Protein AF-A0A6G6X0L8-F1 (afdb_monomer_lite)

Structure (mmCIF, N/CA/C/O backbone):
data_AF-A0A6G6X0L8-F1
#
_entry.id   AF-A0A6G6X0L8-F1
#
loop_
_atom_site.group_PDB
_atom_site.id
_atom_site.type_symbol
_atom_site.label_atom_id
_atom_site.label_alt_id
_atom_site.label_comp_id
_atom_site.label_asym_id
_atom_site.label_entity_id
_atom_site.label_seq_id
_atom_site.pdbx_PDB_ins_code
_atom_site.Cartn_x
_atom_site.Cartn_y
_atom_site.Cartn_z
_atom_site.occupancy
_atom_site.B_iso_or_equiv
_atom_site.auth_seq_id
_atom_site.auth_comp_id
_atom_site.auth_asym_id
_atom_site.auth_atom_id
_atom_site.pdbx_PDB_model_num
ATOM 1 N N . MET A 1 1 ? -42.359 -36.420 24.481 1.00 45.78 1 MET A N 1
ATOM 2 C CA . MET A 1 1 ? -41.297 -35.420 24.721 1.00 45.78 1 MET A CA 1
ATOM 3 C C . MET A 1 1 ? -40.271 -35.505 23.603 1.00 45.78 1 MET A C 1
ATOM 5 O O . MET A 1 1 ? -39.701 -36.578 23.442 1.00 45.78 1 MET A O 1
ATOM 9 N N . PRO A 1 2 ? -40.019 -34.426 22.850 1.00 38.50 2 PRO A N 1
ATOM 10 C CA . PRO A 1 2 ? -38.818 -34.324 22.031 1.00 38.50 2 PRO A CA 1
ATOM 11 C C . PRO A 1 2 ? -37.888 -33.215 22.549 1.00 38.50 2 PRO A C 1
ATOM 13 O O . PRO A 1 2 ? -38.182 -32.031 22.451 1.00 38.50 2 PRO A O 1
ATOM 16 N N . ARG A 1 3 ? -36.787 -33.679 23.149 1.00 43.44 3 ARG A N 1
ATOM 17 C CA . ARG A 1 3 ? -35.392 -33.212 23.051 1.00 43.44 3 ARG A CA 1
ATOM 18 C C . ARG A 1 3 ? -35.161 -31.724 22.720 1.00 43.44 3 ARG A C 1
ATOM 20 O O . ARG A 1 3 ? -35.222 -31.322 21.564 1.00 43.44 3 ARG A O 1
ATOM 27 N N . PHE A 1 4 ? -34.769 -30.964 23.745 1.00 50.47 4 PHE A N 1
ATOM 28 C CA . PHE A 1 4 ? -34.083 -29.677 23.608 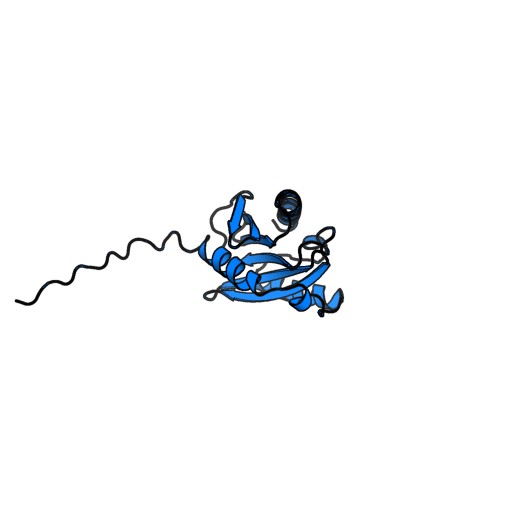1.00 50.47 4 PHE A CA 1
ATOM 29 C C . PHE A 1 4 ? -32.802 -29.852 22.774 1.00 50.47 4 PHE A C 1
ATOM 31 O O . PHE A 1 4 ? -31.975 -30.718 23.071 1.00 50.47 4 PHE A O 1
ATOM 38 N N . LEU A 1 5 ? -32.654 -29.045 21.723 1.00 48.16 5 LEU A N 1
ATOM 39 C CA . LEU A 1 5 ? -31.382 -28.823 21.036 1.00 48.16 5 LEU A CA 1
ATOM 40 C C . LEU A 1 5 ? -30.562 -27.829 21.877 1.00 48.16 5 LEU A C 1
ATOM 42 O O . LEU A 1 5 ? -31.156 -26.884 22.398 1.00 48.16 5 LEU A O 1
ATOM 46 N N . PRO A 1 6 ? -29.241 -28.011 22.045 1.00 43.69 6 PRO A N 1
ATOM 47 C CA . PRO A 1 6 ? -28.442 -27.044 22.779 1.00 43.69 6 PRO A CA 1
ATOM 48 C C . PRO A 1 6 ? -28.317 -25.758 21.958 1.00 43.69 6 PRO A C 1
ATOM 50 O O . PRO A 1 6 ? -28.000 -25.800 20.768 1.00 43.69 6 PRO A O 1
ATOM 53 N N . GLU A 1 7 ? -28.584 -24.623 22.605 1.00 44.50 7 GLU A N 1
ATOM 54 C CA . GLU A 1 7 ? -28.296 -23.294 22.077 1.00 44.50 7 GLU A CA 1
ATOM 55 C C . GLU A 1 7 ? -26.812 -23.237 21.710 1.00 44.50 7 GLU A C 1
ATOM 57 O O . GLU A 1 7 ? -25.928 -23.317 22.564 1.00 44.50 7 GLU A O 1
ATOM 62 N N . MET A 1 8 ? -26.536 -23.154 20.412 1.00 41.72 8 MET A N 1
ATOM 63 C CA . MET A 1 8 ? -25.201 -22.887 19.911 1.00 41.72 8 MET A CA 1
ATOM 64 C C . MET A 1 8 ? -24.844 -21.475 20.377 1.00 41.72 8 MET A C 1
ATOM 66 O O . MET A 1 8 ? -25.351 -20.496 19.831 1.00 41.72 8 MET A O 1
ATOM 70 N N . GLN A 1 9 ? -24.042 -21.385 21.440 1.00 44.34 9 GLN A N 1
ATOM 71 C CA . GLN A 1 9 ? -23.503 -20.139 21.972 1.00 44.34 9 GLN A CA 1
ATOM 72 C C . GLN A 1 9 ? -22.889 -19.330 20.827 1.00 44.34 9 GLN A C 1
ATOM 74 O O . GLN A 1 9 ? -21.794 -19.624 20.348 1.00 44.34 9 GLN A O 1
ATOM 79 N N . ILE A 1 10 ? -23.601 -18.290 20.390 1.00 50.09 10 ILE A N 1
ATOM 80 C CA . ILE A 1 10 ? -23.050 -17.226 19.556 1.00 50.09 10 ILE A CA 1
ATOM 81 C C . ILE A 1 10 ? -22.181 -16.391 20.489 1.00 50.09 10 ILE A C 1
ATOM 83 O O . ILE A 1 10 ? -22.587 -15.356 21.009 1.00 50.09 10 ILE A O 1
ATOM 87 N N . GLN A 1 11 ? -20.989 -16.895 20.773 1.00 48.00 11 GL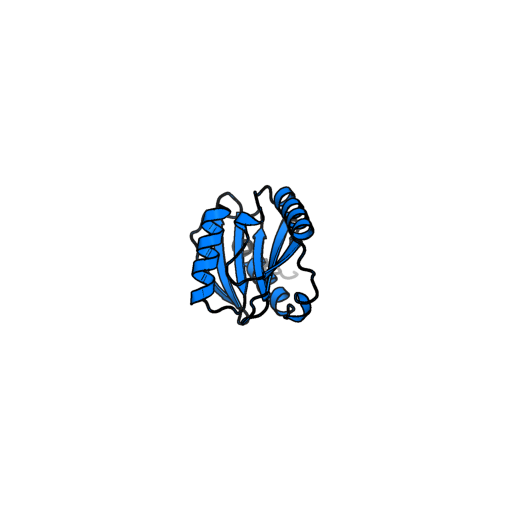N A N 1
ATOM 88 C CA . GLN A 1 11 ? -20.020 -16.200 21.596 1.00 48.00 11 GLN A CA 1
ATOM 89 C C . GLN A 1 11 ? -18.639 -16.398 20.989 1.00 48.00 11 GLN A C 1
ATOM 91 O O . GLN A 1 11 ? -17.869 -17.238 21.429 1.00 48.00 11 GLN A O 1
ATOM 96 N N . ALA A 1 12 ? -18.386 -15.645 19.915 1.00 42.06 12 ALA A N 1
ATOM 97 C CA . ALA A 1 12 ? -17.091 -15.057 19.564 1.00 42.06 12 ALA A CA 1
ATOM 98 C C . ALA A 1 12 ? -17.159 -14.537 18.125 1.00 42.06 12 ALA A C 1
ATOM 100 O O . ALA A 1 12 ? -16.908 -15.267 17.171 1.00 42.06 12 ALA A O 1
ATOM 101 N N . ASN A 1 13 ? -17.491 -13.263 17.934 1.00 43.12 13 ASN A N 1
ATOM 102 C CA . ASN A 1 13 ? -17.185 -12.627 16.649 1.00 43.12 13 ASN A CA 1
ATOM 103 C C . ASN A 1 13 ? -16.762 -11.159 16.783 1.00 43.12 13 ASN A C 1
ATOM 105 O O . ASN A 1 13 ? -16.613 -10.465 15.783 1.00 43.12 13 ASN A O 1
ATOM 109 N N . THR A 1 14 ? -16.521 -10.694 18.010 1.00 37.88 14 THR A N 1
ATOM 110 C CA . THR A 1 14 ? -16.087 -9.323 18.306 1.00 37.88 14 THR A CA 1
ATOM 111 C C . THR A 1 14 ? -14.573 -9.117 18.163 1.00 37.88 14 THR A C 1
ATOM 113 O O . THR A 1 14 ? -14.114 -7.991 18.287 1.00 37.88 14 THR A O 1
ATOM 116 N N . GLU A 1 15 ? -13.801 -10.161 17.835 1.00 35.78 15 GLU A N 1
ATOM 117 C CA . GLU A 1 15 ? -12.372 -10.070 17.463 1.00 35.78 15 GLU A CA 1
ATOM 118 C C . GLU A 1 15 ? -12.143 -10.131 15.937 1.00 35.78 15 GLU A C 1
ATOM 120 O O . GLU A 1 15 ? -11.017 -10.067 15.451 1.00 35.78 15 GLU A O 1
ATOM 125 N N . LYS A 1 16 ? -13.221 -10.236 15.150 1.00 44.47 16 LYS A N 1
ATOM 126 C CA . LYS A 1 16 ? -13.188 -10.619 13.731 1.00 44.47 16 LYS A CA 1
ATOM 127 C C . LYS A 1 16 ? -13.276 -9.443 12.755 1.00 44.47 16 LYS A C 1
ATOM 129 O O . LYS A 1 16 ? -13.787 -9.606 11.652 1.00 44.47 16 LYS A O 1
ATOM 134 N N . THR A 1 17 ? -12.815 -8.259 13.147 1.00 51.28 17 THR A N 1
ATOM 135 C CA . THR A 1 17 ? -12.905 -7.057 12.296 1.00 51.28 17 THR A CA 1
ATOM 136 C C . THR A 1 17 ? -11.553 -6.456 11.941 1.00 51.28 17 THR A C 1
ATOM 138 O O . THR A 1 17 ? -11.358 -6.109 10.781 1.00 51.28 17 THR A O 1
ATOM 141 N N . SER A 1 18 ? -10.577 -6.402 12.854 1.00 53.06 18 SER A N 1
ATOM 142 C CA . SER A 1 18 ? -9.258 -5.846 12.514 1.00 53.06 18 SER A CA 1
ATOM 143 C C . SER A 1 18 ? -8.297 -6.881 11.928 1.00 53.06 18 SER A C 1
ATOM 145 O O . SER A 1 18 ? -7.485 -6.511 11.090 1.00 53.06 18 SER A O 1
ATOM 147 N N . ASP A 1 19 ? -8.381 -8.156 12.322 1.00 66.38 19 ASP A N 1
ATOM 148 C CA . ASP A 1 19 ? -7.495 -9.215 11.809 1.00 66.38 19 ASP A CA 1
ATOM 149 C C . ASP A 1 19 ? -7.988 -9.860 10.510 1.00 66.38 19 ASP A C 1
ATOM 151 O O . ASP A 1 19 ? -7.195 -10.219 9.640 1.00 66.38 19 ASP A O 1
ATOM 155 N N . GLY A 1 20 ? -9.311 -9.957 10.351 1.00 86.94 20 GLY A N 1
ATOM 156 C CA . GLY A 1 20 ? -9.931 -10.682 9.241 1.00 86.94 20 GLY A CA 1
ATOM 157 C C . GLY A 1 20 ? -9.552 -10.123 7.870 1.00 86.94 20 GLY A C 1
ATOM 158 O O . GLY A 1 20 ? -9.193 -10.881 6.973 1.00 86.94 20 GLY A O 1
ATOM 159 N N . TRP A 1 21 ? -9.552 -8.798 7.710 1.00 92.69 21 TRP A N 1
ATOM 160 C CA . TRP A 1 21 ? -9.221 -8.191 6.421 1.00 92.69 21 TRP A CA 1
ATOM 161 C C . TRP A 1 21 ? -7.743 -8.353 6.051 1.00 92.69 21 TRP A C 1
ATOM 163 O O . TRP A 1 21 ? -7.438 -8.582 4.882 1.00 92.69 21 TRP A O 1
ATOM 173 N N . ARG A 1 22 ? -6.826 -8.294 7.032 1.00 94.31 22 ARG A N 1
ATOM 174 C CA . ARG A 1 22 ? -5.397 -8.544 6.791 1.00 94.31 22 ARG A CA 1
ATOM 175 C C . ARG A 1 22 ? -5.161 -9.976 6.331 1.00 94.31 22 ARG A C 1
ATOM 177 O O . ARG A 1 22 ? -4.341 -10.191 5.445 1.00 94.31 22 ARG A O 1
ATOM 184 N N . ALA A 1 23 ? -5.898 -10.941 6.888 1.00 93.50 23 ALA A N 1
ATOM 185 C CA . ALA A 1 23 ? -5.843 -12.330 6.440 1.00 93.50 23 ALA A CA 1
ATOM 186 C C . ALA A 1 23 ? -6.292 -12.474 4.976 1.00 93.50 23 ALA A C 1
ATOM 188 O O . ALA A 1 23 ? -5.572 -13.082 4.190 1.00 93.50 23 ALA A O 1
ATOM 189 N N . VAL A 1 24 ? -7.412 -11.847 4.591 1.00 94.44 24 VAL A N 1
ATOM 190 C CA . VAL A 1 24 ? -7.893 -11.839 3.195 1.00 94.44 24 VAL A CA 1
ATOM 191 C C . VAL A 1 24 ? -6.873 -11.192 2.257 1.00 94.44 24 VAL A C 1
ATOM 193 O O . VAL A 1 24 ? -6.609 -11.717 1.177 1.00 94.44 24 VAL A O 1
ATOM 196 N N . VAL A 1 25 ? -6.268 -10.072 2.674 1.00 95.62 25 VAL A N 1
ATOM 197 C CA . VAL A 1 25 ? -5.202 -9.411 1.910 1.00 95.62 25 VAL A CA 1
ATOM 198 C C . VAL A 1 25 ? -4.002 -10.321 1.718 1.00 95.62 25 VAL A C 1
ATOM 200 O O . VAL A 1 25 ? -3.550 -10.495 0.590 1.00 95.62 25 VAL A O 1
ATOM 203 N N . ALA A 1 26 ? -3.507 -10.918 2.801 1.00 95.81 26 ALA A N 1
ATOM 204 C CA . ALA A 1 26 ? -2.372 -11.826 2.745 1.00 95.81 26 ALA A CA 1
ATOM 205 C C . ALA A 1 26 ? -2.651 -13.028 1.839 1.00 95.81 26 ALA A C 1
ATOM 207 O O . ALA A 1 26 ? -1.773 -13.430 1.085 1.00 95.81 26 ALA A O 1
ATOM 208 N N . GLU A 1 27 ? -3.869 -13.569 1.870 1.00 93.88 27 GLU A N 1
ATOM 209 C CA . GLU A 1 27 ? -4.263 -14.697 1.032 1.00 93.88 27 GLU A CA 1
ATOM 210 C C . GLU A 1 27 ? -4.288 -14.333 -0.456 1.00 93.88 27 GLU A C 1
ATOM 212 O O . GLU A 1 27 ? -3.618 -14.999 -1.246 1.00 93.88 27 GLU A O 1
ATOM 217 N N . TYR A 1 28 ? -4.983 -13.263 -0.864 1.00 93.69 28 TYR A N 1
ATOM 218 C CA . TYR A 1 28 ? -5.042 -12.936 -2.293 1.00 93.69 28 TYR A CA 1
ATOM 219 C C . TYR A 1 28 ? -3.684 -12.468 -2.829 1.00 93.69 28 TYR A C 1
ATOM 221 O O . TYR A 1 28 ? -3.403 -12.661 -4.012 1.00 93.69 28 TYR A O 1
ATOM 229 N N . LEU A 1 29 ? -2.837 -11.842 -2.000 1.00 94.75 29 LEU A N 1
ATOM 230 C CA . LEU A 1 29 ? -1.542 -11.340 -2.461 1.00 94.75 29 LEU A CA 1
ATOM 231 C C . LEU A 1 29 ? -0.599 -12.486 -2.847 1.00 94.75 29 LEU A C 1
ATOM 233 O O . LEU A 1 29 ? 0.257 -12.291 -3.703 1.00 94.75 29 LEU A O 1
ATOM 237 N N . THR A 1 30 ? -0.816 -13.702 -2.327 1.00 92.50 30 THR A N 1
ATOM 238 C CA . THR A 1 30 ? -0.084 -14.901 -2.778 1.00 92.50 30 THR A CA 1
ATOM 239 C C . THR A 1 30 ? -0.298 -15.230 -4.259 1.00 92.50 30 THR A C 1
ATOM 241 O O . THR A 1 30 ? 0.518 -15.935 -4.852 1.00 92.50 30 THR A O 1
ATOM 244 N N . LEU A 1 31 ? -1.371 -14.714 -4.871 1.00 94.62 31 LEU A N 1
ATOM 245 C CA . LEU A 1 31 ? -1.647 -14.863 -6.300 1.00 94.62 31 LEU A CA 1
ATOM 246 C C . LEU A 1 31 ? -0.827 -13.889 -7.155 1.00 94.62 31 LEU A C 1
ATOM 248 O O . LEU A 1 31 ? -0.753 -14.064 -8.370 1.00 94.62 31 LEU A O 1
ATOM 252 N N . TYR A 1 32 ? -0.255 -12.845 -6.550 1.00 96.12 32 TYR A N 1
ATOM 253 C CA . TYR A 1 32 ? 0.525 -11.857 -7.276 1.00 96.12 32 TYR A CA 1
ATOM 254 C C . TYR A 1 32 ? 1.923 -12.404 -7.546 1.00 96.12 32 TYR A C 1
ATOM 256 O O . TYR A 1 32 ? 2.603 -12.956 -6.683 1.00 96.12 32 TYR A O 1
ATOM 264 N N . THR A 1 33 ? 2.365 -12.179 -8.771 1.00 96.44 33 THR A N 1
ATOM 265 C CA . THR A 1 33 ? 3.714 -12.468 -9.251 1.00 96.44 33 THR A CA 1
ATOM 266 C C . THR A 1 33 ? 4.323 -11.206 -9.840 1.00 96.44 33 THR A C 1
ATOM 268 O O . THR A 1 33 ? 3.621 -10.220 -10.084 1.00 96.44 33 THR A O 1
ATOM 271 N N . ASP A 1 34 ? 5.612 -11.251 -10.149 1.00 97.38 34 ASP A N 1
ATOM 272 C CA . ASP A 1 34 ? 6.281 -10.195 -10.906 1.00 97.38 34 ASP A CA 1
ATOM 273 C C . ASP A 1 34 ? 5.526 -9.912 -12.214 1.00 97.38 34 ASP A C 1
ATOM 275 O O . ASP A 1 34 ? 5.196 -8.762 -12.492 1.00 97.38 34 ASP A O 1
ATOM 279 N N . ASP A 1 35 ? 5.115 -10.955 -12.945 1.00 97.19 35 ASP A N 1
ATOM 280 C CA . ASP A 1 35 ? 4.349 -10.843 -14.197 1.00 97.19 35 ASP A CA 1
ATOM 281 C C . ASP A 1 35 ? 2.986 -10.156 -14.027 1.00 97.19 35 ASP A C 1
ATOM 283 O O . ASP A 1 35 ? 2.506 -9.478 -14.941 1.00 97.19 35 ASP A O 1
ATOM 287 N N . THR A 1 36 ? 2.371 -10.285 -12.845 1.00 96.44 36 THR A N 1
ATOM 288 C CA . THR A 1 36 ? 1.096 -9.622 -12.516 1.00 96.44 36 THR A CA 1
ATOM 289 C C . THR A 1 36 ? 1.234 -8.097 -12.555 1.00 96.44 36 THR A C 1
ATOM 291 O O . THR A 1 36 ? 0.262 -7.391 -12.833 1.00 96.44 36 THR A O 1
ATOM 294 N N . LEU A 1 37 ? 2.434 -7.578 -12.273 1.00 97.38 37 LEU A N 1
ATOM 295 C CA . LEU A 1 37 ? 2.710 -6.145 -12.162 1.00 97.38 37 LEU A CA 1
ATOM 296 C C . LEU A 1 37 ? 3.661 -5.613 -13.247 1.00 97.38 37 LEU A C 1
ATOM 298 O O . LEU A 1 37 ? 3.622 -4.419 -13.551 1.00 97.38 37 LEU A O 1
ATOM 302 N N . ALA A 1 38 ? 4.499 -6.464 -13.842 1.00 95.31 38 ALA A N 1
ATOM 303 C CA . ALA A 1 38 ? 5.542 -6.080 -14.793 1.00 95.31 38 ALA A CA 1
ATOM 304 C C . ALA A 1 38 ? 4.975 -5.447 -16.069 1.00 95.31 38 ALA A C 1
ATOM 306 O O . ALA A 1 38 ? 5.538 -4.481 -16.580 1.00 95.31 38 ALA A O 1
ATOM 307 N N . ASN A 1 39 ? 3.825 -5.941 -16.535 1.00 93.69 39 ASN A N 1
ATOM 308 C CA . ASN A 1 39 ? 3.176 -5.464 -17.758 1.00 93.69 39 ASN A CA 1
ATOM 309 C C . ASN A 1 39 ? 2.365 -4.175 -17.567 1.00 93.69 39 ASN A C 1
ATOM 311 O O . ASN A 1 39 ? 1.780 -3.676 -18.528 1.00 93.69 39 ASN A O 1
ATOM 315 N N . ILE A 1 40 ? 2.304 -3.629 -16.348 1.00 96.31 40 ILE A N 1
ATOM 316 C CA . ILE A 1 40 ? 1.623 -2.360 -16.105 1.00 96.31 40 ILE A CA 1
ATOM 317 C C . ILE A 1 40 ? 2.563 -1.211 -16.509 1.00 96.31 40 ILE A C 1
ATOM 319 O O . ILE A 1 40 ? 3.658 -1.106 -15.938 1.00 96.31 40 ILE A O 1
ATOM 323 N N . PRO A 1 41 ? 2.158 -0.341 -17.459 1.00 93.69 41 PRO A N 1
ATOM 324 C CA . PRO A 1 41 ? 2.980 0.778 -17.901 1.00 93.69 41 PRO A CA 1
ATOM 325 C C . PRO A 1 41 ? 3.324 1.730 -16.758 1.00 93.69 41 PRO A C 1
ATOM 327 O O . PRO A 1 41 ? 2.506 1.975 -15.862 1.00 93.69 41 PRO A O 1
ATOM 330 N N . ASP A 1 42 ? 4.529 2.289 -16.823 1.00 92.69 42 ASP A N 1
ATOM 331 C CA . ASP A 1 42 ? 4.949 3.377 -15.948 1.00 92.69 42 ASP A CA 1
ATOM 332 C C . ASP A 1 42 ? 4.402 4.705 -16.493 1.00 92.69 42 ASP A C 1
ATOM 334 O O . ASP A 1 42 ? 4.956 5.301 -17.415 1.00 92.69 42 ASP A O 1
ATOM 338 N N . ASP A 1 43 ? 3.243 5.111 -15.975 1.00 96.00 43 ASP A N 1
ATOM 339 C CA . ASP A 1 43 ? 2.535 6.328 -16.367 1.00 96.00 43 ASP A CA 1
ATOM 340 C C . ASP A 1 43 ? 2.110 7.095 -15.111 1.00 96.00 43 ASP A C 1
ATOM 342 O O . ASP A 1 43 ? 1.150 6.738 -14.421 1.00 96.00 43 ASP A O 1
ATOM 346 N N . ALA A 1 44 ? 2.825 8.181 -14.820 1.00 94.12 44 ALA A N 1
ATOM 347 C CA . ALA A 1 44 ? 2.577 9.009 -13.647 1.00 94.12 44 ALA A CA 1
ATOM 348 C C . ALA A 1 44 ? 1.182 9.661 -13.652 1.00 94.12 44 ALA A C 1
ATOM 350 O O . ALA A 1 44 ? 0.568 9.793 -12.592 1.00 94.12 44 ALA A O 1
ATOM 351 N N . ALA A 1 45 ? 0.653 10.042 -14.821 1.00 96.31 45 ALA A N 1
ATOM 352 C CA . ALA A 1 45 ? -0.679 10.633 -14.921 1.00 96.31 45 ALA A CA 1
ATOM 353 C C . ALA A 1 45 ? -1.761 9.586 -14.627 1.00 96.31 45 ALA A C 1
ATOM 355 O O . ALA A 1 45 ? -2.752 9.884 -13.957 1.00 96.31 45 ALA A O 1
ATOM 356 N N . MET A 1 46 ? -1.551 8.345 -15.073 1.00 97.31 46 MET A N 1
ATOM 357 C CA . MET A 1 46 ? -2.412 7.219 -14.720 1.00 97.31 46 MET A CA 1
ATOM 358 C C . MET A 1 46 ? -2.353 6.916 -13.218 1.00 97.31 46 MET A C 1
ATOM 360 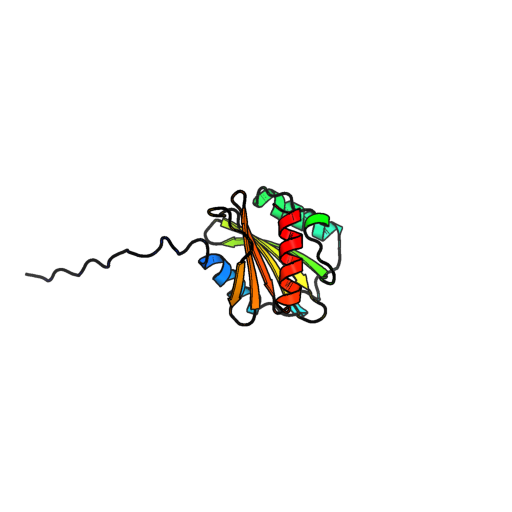O O . MET A 1 46 ? -3.404 6.837 -12.584 1.00 97.31 46 MET A O 1
ATOM 364 N N . ARG A 1 47 ? -1.154 6.839 -12.621 1.00 97.94 47 ARG A N 1
ATOM 365 C CA . ARG A 1 47 ? -0.990 6.621 -11.171 1.00 97.94 47 ARG A CA 1
ATOM 366 C C . ARG A 1 47 ? -1.653 7.721 -10.339 1.00 97.94 47 ARG A C 1
ATOM 368 O O . ARG A 1 47 ? -2.292 7.418 -9.336 1.00 97.94 47 ARG A O 1
ATOM 375 N N . ALA A 1 48 ? -1.546 8.983 -10.759 1.00 97.75 48 ALA A N 1
ATOM 376 C CA . ALA A 1 48 ? -2.198 10.100 -10.081 1.00 97.75 48 ALA A CA 1
ATOM 377 C C . ALA A 1 48 ? -3.732 9.975 -10.103 1.00 97.75 48 ALA A C 1
ATOM 379 O O . ALA A 1 48 ? -4.369 10.142 -9.066 1.00 97.75 48 ALA A O 1
ATOM 380 N N . ARG A 1 49 ? -4.325 9.613 -11.250 1.00 98.06 49 ARG A N 1
ATOM 381 C CA . ARG A 1 49 ? -5.780 9.397 -11.379 1.00 98.06 49 ARG A CA 1
ATOM 382 C C . ARG A 1 49 ? -6.275 8.214 -10.548 1.00 98.06 49 ARG A C 1
ATOM 384 O O . ARG A 1 49 ? -7.329 8.287 -9.924 1.00 98.06 49 ARG A O 1
ATOM 391 N N . GLU A 1 50 ? -5.521 7.119 -10.536 1.00 98.44 50 GLU A N 1
ATOM 392 C CA . GLU A 1 50 ? -5.822 5.954 -9.701 1.00 98.44 50 GLU A CA 1
ATOM 393 C C . GLU A 1 50 ? -5.769 6.304 -8.206 1.00 98.44 50 GLU A C 1
ATOM 395 O O . GLU A 1 50 ? -6.651 5.898 -7.447 1.00 98.44 50 GLU A O 1
ATOM 400 N N . LEU A 1 51 ? -4.763 7.086 -7.789 1.00 98.50 51 LEU A N 1
ATOM 401 C CA . LEU A 1 51 ? -4.639 7.592 -6.421 1.00 98.50 51 LEU A CA 1
ATOM 402 C C . LEU A 1 51 ? -5.793 8.520 -6.044 1.00 98.50 51 LEU A C 1
ATOM 404 O O . LEU A 1 51 ? -6.367 8.361 -4.975 1.00 98.50 51 LEU A O 1
ATOM 408 N N . GLU A 1 52 ? -6.192 9.434 -6.925 1.00 98.25 52 GLU A N 1
ATOM 409 C CA . GLU A 1 52 ? -7.350 10.303 -6.699 1.00 98.25 52 GLU A CA 1
ATOM 410 C C . GLU A 1 52 ? -8.629 9.482 -6.458 1.00 98.25 52 GLU A C 1
ATOM 412 O O . GLU A 1 52 ? -9.367 9.735 -5.502 1.00 98.25 52 GLU A O 1
ATOM 417 N N . ALA A 1 53 ? -8.857 8.439 -7.261 1.00 97.75 53 ALA A N 1
ATOM 418 C CA . ALA A 1 53 ? -10.023 7.573 -7.116 1.00 97.75 53 ALA A CA 1
ATOM 419 C C . ALA A 1 53 ? -10.060 6.837 -5.761 1.00 97.75 53 ALA A C 1
ATOM 421 O O . ALA A 1 53 ? -11.119 6.782 -5.125 1.00 97.75 53 ALA A O 1
ATOM 422 N N . VAL A 1 54 ? -8.926 6.292 -5.293 1.00 97.94 54 VAL A N 1
ATOM 423 C CA . VAL A 1 54 ? -8.854 5.649 -3.964 1.00 97.94 54 VAL A CA 1
ATOM 424 C C . VAL A 1 54 ? -8.962 6.676 -2.832 1.00 97.94 54 VAL A C 1
ATOM 426 O O . VAL A 1 54 ? -9.689 6.425 -1.871 1.00 97.94 54 VAL A O 1
ATOM 429 N N . SER A 1 55 ? -8.324 7.845 -2.964 1.00 97.62 55 SER A N 1
ATOM 430 C CA . SER A 1 55 ? -8.350 8.936 -1.979 1.00 97.62 55 SER A CA 1
ATOM 431 C C . SER A 1 55 ? -9.770 9.404 -1.694 1.00 97.62 55 SER A C 1
ATOM 433 O O . SER A 1 55 ? -10.195 9.463 -0.539 1.00 97.62 55 SER A O 1
ATOM 435 N N . VAL A 1 56 ? -10.547 9.662 -2.752 1.00 96.94 56 VAL A N 1
ATOM 436 C CA . VAL A 1 56 ? -11.945 10.097 -2.639 1.00 96.94 56 VAL A CA 1
ATOM 437 C C . VAL A 1 56 ? -12.797 9.048 -1.927 1.00 96.94 56 VAL A C 1
ATOM 439 O O . VAL A 1 56 ? -13.636 9.399 -1.099 1.00 96.94 56 VAL A O 1
ATOM 442 N N . LYS A 1 57 ? -12.598 7.755 -2.213 1.00 96.50 57 LYS A N 1
ATOM 443 C CA . LYS A 1 57 ? -13.389 6.687 -1.580 1.00 96.50 57 LYS A CA 1
ATOM 444 C C . LYS A 1 57 ? -13.005 6.393 -0.140 1.00 96.50 57 LYS A C 1
ATOM 446 O O . LYS A 1 57 ? -13.876 5.975 0.617 1.00 96.50 57 LYS A O 1
ATOM 451 N N . LEU A 1 58 ? -11.751 6.618 0.233 1.00 95.50 58 LEU A N 1
ATOM 452 C CA . LEU A 1 58 ? -11.288 6.467 1.609 1.00 95.50 58 LEU A CA 1
ATOM 453 C C . LEU A 1 58 ? -11.452 7.731 2.456 1.00 95.50 58 LEU A C 1
ATOM 455 O O . LEU A 1 58 ? -11.255 7.653 3.666 1.00 95.50 58 LEU A O 1
ATOM 459 N N . ALA A 1 59 ? -11.786 8.872 1.842 1.00 95.50 59 ALA A N 1
ATOM 460 C CA . ALA A 1 59 ? -11.708 10.189 2.476 1.00 95.50 59 ALA A CA 1
ATOM 461 C C . ALA A 1 59 ? -10.329 10.429 3.126 1.00 95.50 59 ALA A C 1
ATOM 463 O O . ALA A 1 59 ? -10.227 10.909 4.253 1.00 95.50 59 ALA A O 1
ATOM 464 N N . LEU A 1 60 ? -9.268 10.055 2.404 1.00 96.00 60 LEU A N 1
ATOM 465 C CA . LEU A 1 60 ? -7.878 10.127 2.848 1.00 96.00 60 LEU A CA 1
ATOM 466 C C . LEU A 1 60 ? -7.026 10.766 1.751 1.00 96.00 60 LEU A C 1
ATOM 468 O O . LEU A 1 60 ? -7.143 10.395 0.587 1.00 96.00 60 LEU A O 1
ATOM 472 N N . ASP A 1 61 ? -6.160 11.711 2.111 1.00 95.50 61 ASP A N 1
ATOM 473 C CA . ASP A 1 61 ? -5.274 12.372 1.151 1.00 95.50 61 ASP A CA 1
ATOM 474 C C . ASP A 1 61 ? -4.081 11.475 0.787 1.00 95.50 61 ASP A C 1
ATOM 476 O O . ASP A 1 61 ? -3.082 11.425 1.517 1.00 95.50 61 ASP A O 1
ATOM 480 N N . LEU A 1 62 ? -4.198 10.784 -0.352 1.00 97.00 62 LEU A N 1
ATOM 481 C CA . LEU A 1 62 ? -3.128 10.016 -0.983 1.00 97.00 62 LEU A CA 1
ATOM 482 C C . LEU A 1 62 ? -2.690 10.721 -2.272 1.00 97.00 62 LEU A C 1
ATOM 484 O O . LEU A 1 62 ? -3.410 10.752 -3.272 1.00 97.00 62 LEU A O 1
ATOM 488 N N . SER A 1 63 ? -1.467 11.242 -2.250 1.00 96.12 63 SER A N 1
ATOM 489 C CA . SER A 1 63 ? -0.766 11.785 -3.412 1.00 96.12 63 SER A CA 1
ATOM 490 C C . SER A 1 63 ? 0.421 10.894 -3.775 1.00 96.12 63 SER A C 1
ATOM 492 O O . SER A 1 63 ? 0.874 10.089 -2.956 1.00 96.12 63 SER A O 1
ATOM 494 N N . LEU A 1 64 ? 0.966 11.056 -4.986 1.00 96.44 64 LEU A N 1
ATOM 495 C CA . LEU A 1 64 ? 2.185 10.349 -5.398 1.00 96.44 64 LEU A CA 1
ATOM 496 C C . LEU A 1 64 ? 3.316 10.541 -4.377 1.00 96.44 64 LEU A C 1
ATOM 498 O O . LEU A 1 64 ? 3.926 9.570 -3.946 1.00 96.44 64 LEU A O 1
ATOM 502 N N . GLU A 1 65 ? 3.538 11.772 -3.917 1.00 95.81 65 GLU A N 1
ATOM 503 C CA . GLU A 1 65 ? 4.588 12.101 -2.943 1.00 95.81 65 GLU A CA 1
ATOM 504 C C . GLU A 1 65 ? 4.427 11.361 -1.607 1.00 95.81 65 GLU A C 1
ATOM 506 O O . GLU A 1 65 ? 5.414 11.012 -0.959 1.00 95.81 65 GLU A O 1
ATOM 511 N N . LYS A 1 66 ? 3.185 11.085 -1.194 1.00 97.62 66 LYS A N 1
ATOM 512 C CA . LYS A 1 66 ? 2.900 10.379 0.059 1.00 97.62 66 LYS A CA 1
ATOM 513 C C . LYS A 1 66 ? 3.115 8.875 -0.034 1.00 97.62 66 LYS A C 1
ATOM 515 O O . LYS A 1 66 ? 3.475 8.256 0.970 1.00 97.62 66 LYS A O 1
ATOM 520 N N . VAL A 1 67 ? 2.902 8.289 -1.209 1.00 98.06 67 VAL A N 1
ATOM 521 C CA . VAL A 1 67 ? 2.912 6.830 -1.382 1.00 98.06 67 VAL A CA 1
ATOM 522 C C . VAL A 1 67 ? 4.175 6.308 -2.061 1.00 98.06 67 VAL A C 1
ATOM 524 O O . VAL A 1 67 ? 4.472 5.128 -1.942 1.00 98.06 67 VAL A O 1
ATOM 527 N N . LEU A 1 68 ? 4.965 7.152 -2.730 1.00 97.31 68 LEU A N 1
ATOM 528 C CA . LEU A 1 68 ? 6.230 6.714 -3.315 1.00 97.31 68 LEU A CA 1
ATOM 529 C C . LEU A 1 68 ? 7.183 6.172 -2.239 1.00 97.31 68 LEU A C 1
ATOM 531 O O . LEU A 1 68 ? 7.392 6.767 -1.177 1.00 97.31 68 LEU A O 1
ATOM 535 N N . LEU A 1 69 ? 7.762 5.012 -2.539 1.00 97.56 69 LEU A N 1
ATOM 536 C CA . LEU A 1 69 ? 8.672 4.283 -1.670 1.00 97.56 69 LEU A CA 1
ATOM 537 C C . LEU A 1 69 ? 10.020 4.100 -2.372 1.00 97.56 69 LEU A C 1
ATOM 539 O O . LEU A 1 69 ? 10.050 3.813 -3.570 1.00 97.56 69 LEU A O 1
ATOM 543 N N . PRO A 1 70 ? 11.147 4.263 -1.659 1.00 95.31 70 PRO A N 1
ATOM 544 C CA . PRO A 1 70 ? 12.462 4.085 -2.255 1.00 95.31 70 PRO A CA 1
ATOM 545 C C . PRO A 1 70 ? 12.617 2.656 -2.781 1.00 95.31 70 PRO A C 1
ATOM 547 O O . PRO A 1 70 ? 12.235 1.702 -2.110 1.00 95.31 70 PRO A O 1
ATOM 550 N N . GLN A 1 71 ? 13.211 2.527 -3.969 1.00 93.50 71 GLN A N 1
ATOM 551 C CA . GLN A 1 71 ? 13.504 1.251 -4.642 1.00 93.50 71 GLN A CA 1
ATOM 552 C C . GLN A 1 71 ? 12.279 0.410 -5.042 1.00 93.50 71 GLN A C 1
ATOM 554 O O . GLN A 1 71 ? 12.453 -0.634 -5.661 1.00 93.50 71 GLN A O 1
ATOM 559 N N . LEU A 1 72 ? 11.054 0.863 -4.762 1.00 97.81 72 LEU A N 1
ATOM 560 C CA . LEU A 1 72 ? 9.828 0.181 -5.163 1.00 97.81 72 LEU A CA 1
ATOM 561 C C . LEU A 1 72 ? 9.154 0.935 -6.309 1.00 97.81 72 LEU A C 1
ATOM 563 O O . LEU A 1 72 ? 8.868 2.127 -6.212 1.00 97.81 72 LEU A O 1
ATOM 567 N N . SER A 1 73 ? 8.863 0.229 -7.399 1.00 97.69 73 SER A N 1
ATOM 568 C CA . SER A 1 73 ? 8.149 0.817 -8.535 1.00 97.69 73 SER A CA 1
ATOM 569 C C . SER A 1 73 ? 6.656 0.851 -8.239 1.00 97.69 73 SER A C 1
ATOM 571 O O . SER A 1 73 ? 6.058 -0.212 -8.104 1.00 97.69 73 SER A O 1
ATOM 573 N N . LEU A 1 74 ? 6.035 2.031 -8.165 1.00 98.31 74 LEU A N 1
ATOM 574 C CA . LEU A 1 74 ? 4.579 2.152 -8.027 1.00 98.31 74 LEU A CA 1
ATOM 575 C C . LEU A 1 74 ? 3.891 1.698 -9.321 1.00 98.31 74 LEU A C 1
ATOM 577 O O . LEU A 1 74 ? 4.025 2.334 -10.364 1.00 98.31 74 LEU A O 1
ATOM 581 N N . LYS A 1 75 ? 3.134 0.602 -9.252 1.00 98.38 75 LYS A N 1
ATOM 582 C CA . LYS A 1 75 ? 2.528 -0.025 -10.431 1.00 98.38 75 LYS A CA 1
ATOM 583 C C . LYS A 1 75 ? 1.047 0.247 -10.581 1.00 98.38 75 LYS A C 1
ATOM 585 O O . LYS A 1 75 ? 0.594 0.288 -11.711 1.00 98.38 75 LYS A O 1
ATOM 590 N N . ARG A 1 76 ? 0.286 0.415 -9.499 1.00 98.19 76 ARG A N 1
ATOM 591 C CA . ARG A 1 76 ? -1.161 0.671 -9.581 1.00 98.19 76 ARG A CA 1
ATOM 592 C C . ARG A 1 76 ? -1.734 1.099 -8.239 1.00 98.19 76 ARG A C 1
ATOM 594 O O . ARG A 1 76 ? -1.275 0.601 -7.215 1.00 98.19 76 ARG A O 1
ATOM 601 N N . SER A 1 77 ? -2.802 1.886 -8.262 1.00 98.56 77 SER A N 1
ATOM 602 C CA . SER A 1 77 ? -3.740 2.006 -7.141 1.00 98.56 77 SER A CA 1
ATOM 603 C C . SER A 1 77 ? -5.130 1.531 -7.562 1.00 98.56 77 SER A C 1
ATOM 605 O O . SER A 1 77 ? -5.589 1.812 -8.666 1.00 98.56 77 SER A O 1
ATOM 607 N N . GLN A 1 78 ? -5.805 0.761 -6.712 1.00 97.69 78 GLN A N 1
ATOM 608 C CA . GLN A 1 78 ? -7.118 0.199 -7.027 1.00 97.69 78 GLN A CA 1
ATOM 609 C C . GLN A 1 78 ? -7.987 0.022 -5.784 1.00 97.69 78 GLN A C 1
ATOM 611 O O . GLN A 1 78 ? -7.484 -0.075 -4.666 1.00 97.69 78 GLN A O 1
ATOM 616 N N . LEU A 1 79 ? -9.302 -0.017 -6.000 1.00 97.50 79 LEU A N 1
ATOM 617 C CA . LEU A 1 79 ? -10.307 -0.244 -4.967 1.00 97.50 79 LEU A CA 1
ATOM 618 C C . LEU A 1 79 ? -10.887 -1.646 -5.077 1.00 97.50 79 LEU A C 1
ATOM 620 O O . LEU A 1 79 ? -11.296 -2.086 -6.150 1.00 97.50 79 LEU A O 1
ATOM 624 N N . PHE A 1 80 ? -11.016 -2.283 -3.927 1.00 96.44 80 PHE A N 1
ATOM 625 C CA . PHE A 1 80 ? -11.786 -3.491 -3.715 1.00 96.44 80 PHE A CA 1
ATOM 626 C C . PHE A 1 80 ? -12.951 -3.205 -2.770 1.00 96.44 80 PHE A C 1
ATOM 628 O O . PHE A 1 80 ? -12.949 -2.230 -2.015 1.00 96.44 80 PHE A O 1
ATOM 635 N N . ASN A 1 81 ? -13.942 -4.089 -2.799 1.00 93.69 81 ASN A N 1
ATOM 636 C CA . ASN A 1 81 ? -15.024 -4.110 -1.828 1.00 93.69 81 ASN A CA 1
ATOM 637 C C . ASN A 1 81 ? -14.848 -5.335 -0.934 1.00 93.69 81 ASN A C 1
ATOM 639 O O . ASN A 1 81 ? -14.983 -6.460 -1.413 1.00 93.69 81 ASN A O 1
ATOM 643 N N . LEU A 1 82 ? -14.576 -5.111 0.348 1.00 92.56 82 LEU A N 1
ATOM 644 C CA . LEU A 1 82 ? -14.478 -6.163 1.351 1.00 92.56 82 LEU A CA 1
ATOM 645 C C . LEU A 1 82 ? -15.641 -6.014 2.328 1.00 92.56 82 LEU A C 1
ATOM 647 O O . LEU A 1 82 ? -15.679 -5.058 3.096 1.00 92.56 82 LEU A O 1
ATOM 651 N N . ASP A 1 83 ? -16.615 -6.919 2.262 1.00 90.25 83 ASP A N 1
ATOM 652 C CA . ASP A 1 83 ? -17.805 -6.906 3.127 1.00 90.25 83 ASP A CA 1
ATOM 653 C C . ASP A 1 83 ? -18.534 -5.547 3.166 1.00 90.25 83 ASP A C 1
ATOM 655 O O . ASP A 1 83 ? -18.986 -5.077 4.210 1.00 90.25 83 ASP A O 1
ATOM 659 N N . GLY A 1 84 ? -18.626 -4.883 2.008 1.00 90.00 84 GLY A N 1
ATOM 660 C CA . GLY A 1 84 ? -19.271 -3.571 1.867 1.00 90.00 84 GLY A CA 1
ATOM 661 C C . GLY A 1 84 ? -18.383 -2.381 2.243 1.00 90.00 84 GLY A C 1
ATOM 662 O O . GLY A 1 84 ? -18.836 -1.239 2.160 1.00 90.00 84 GLY A O 1
ATOM 663 N N . LYS A 1 85 ? -17.131 -2.624 2.648 1.00 91.25 85 LYS A N 1
ATOM 664 C CA . LYS A 1 85 ? -16.155 -1.589 3.002 1.00 91.25 85 LYS A CA 1
ATOM 665 C C . LYS A 1 85 ? -15.152 -1.377 1.865 1.00 91.25 85 LYS A C 1
ATOM 667 O O . LYS A 1 85 ? -14.667 -2.356 1.288 1.00 91.25 85 LYS A O 1
ATOM 672 N N . PRO A 1 86 ? -14.807 -0.118 1.540 1.00 94.44 86 PRO A N 1
ATOM 673 C CA . PRO A 1 86 ? -13.772 0.169 0.559 1.00 94.44 86 PRO A CA 1
ATOM 674 C C . PRO A 1 86 ? -12.398 -0.229 1.110 1.00 94.44 86 PRO A C 1
ATOM 676 O O . PRO A 1 86 ? -11.967 0.263 2.152 1.00 94.44 86 PRO A O 1
ATOM 679 N N . LEU A 1 87 ? -11.709 -1.100 0.378 1.00 97.19 87 LEU A N 1
ATOM 680 C CA . LEU A 1 87 ? -10.323 -1.486 0.615 1.00 97.19 87 LEU A CA 1
ATOM 681 C C . LEU A 1 87 ? -9.488 -0.965 -0.552 1.00 97.19 87 LEU A C 1
ATOM 683 O O . LEU A 1 87 ? -9.624 -1.457 -1.671 1.00 97.19 87 LEU A O 1
ATOM 687 N N . ALA A 1 88 ? -8.625 0.018 -0.316 1.00 98.31 88 ALA A N 1
ATOM 688 C CA . ALA A 1 88 ? -7.653 0.410 -1.328 1.00 98.31 88 ALA A CA 1
ATOM 689 C C . ALA A 1 88 ? -6.423 -0.492 -1.263 1.00 98.31 88 ALA A C 1
ATOM 691 O O . ALA A 1 88 ? -5.970 -0.862 -0.180 1.00 98.31 88 ALA A O 1
ATOM 692 N N . GLN A 1 89 ? -5.856 -0.778 -2.430 1.00 98.62 89 GLN A N 1
ATOM 693 C CA . GLN A 1 89 ? -4.532 -1.355 -2.591 1.00 98.62 89 GLN A CA 1
ATOM 694 C C . GLN A 1 89 ? -3.698 -0.441 -3.481 1.00 98.62 89 GLN A C 1
ATOM 696 O O . GLN A 1 89 ? -4.099 -0.122 -4.599 1.00 98.62 89 GLN A O 1
ATOM 701 N N . ILE A 1 90 ? -2.509 -0.098 -3.005 1.00 98.81 90 ILE A N 1
ATOM 702 C CA . ILE A 1 90 ? -1.450 0.545 -3.774 1.00 98.81 90 ILE A CA 1
ATOM 703 C C . ILE A 1 90 ? -0.349 -0.501 -3.954 1.00 98.81 90 ILE A C 1
ATOM 705 O O . ILE A 1 90 ? 0.277 -0.929 -2.984 1.00 98.81 90 ILE A O 1
ATOM 709 N N . ALA A 1 91 ? -0.178 -0.976 -5.183 1.00 98.56 91 ALA A N 1
ATOM 710 C CA . ALA A 1 91 ? 0.717 -2.070 -5.530 1.00 98.56 91 ALA A CA 1
ATOM 711 C C . ALA A 1 91 ? 2.052 -1.542 -6.054 1.00 98.56 91 ALA A C 1
ATOM 713 O O . ALA A 1 91 ? 2.096 -0.696 -6.954 1.00 98.56 91 ALA A O 1
ATOM 714 N N . TYR A 1 92 ? 3.131 -2.114 -5.537 1.00 98.62 92 TYR A N 1
ATOM 715 C CA . TYR A 1 92 ? 4.495 -1.863 -5.956 1.00 98.62 92 TYR A CA 1
ATOM 716 C C . TYR A 1 92 ? 5.171 -3.150 -6.413 1.00 98.62 92 TYR A C 1
ATOM 718 O O . TYR A 1 92 ? 4.794 -4.249 -6.006 1.00 98.62 92 TYR A O 1
ATOM 726 N N . LEU A 1 93 ? 6.210 -2.994 -7.225 1.00 98.44 93 LEU A N 1
ATOM 727 C CA . LEU A 1 93 ? 7.118 -4.072 -7.586 1.00 98.44 93 LEU A CA 1
ATOM 728 C C . LEU A 1 93 ? 8.508 -3.773 -7.012 1.00 98.44 93 LEU A C 1
ATOM 730 O O . LEU A 1 93 ? 9.105 -2.747 -7.358 1.00 98.44 93 LEU A O 1
ATOM 734 N N . SER A 1 94 ? 8.993 -4.651 -6.128 1.00 97.56 94 SER A N 1
ATOM 735 C CA . SER A 1 94 ? 10.398 -4.694 -5.713 1.00 97.56 94 SER A CA 1
ATOM 736 C C . SER A 1 94 ? 11.228 -5.315 -6.839 1.00 97.56 94 SER A C 1
ATOM 738 O O . SER A 1 94 ? 10.809 -6.329 -7.399 1.00 97.56 94 SER A O 1
ATOM 740 N N . PRO A 1 95 ? 12.407 -4.763 -7.170 1.00 95.44 95 PRO A N 1
ATOM 741 C CA . PRO A 1 95 ? 13.318 -5.378 -8.132 1.00 95.44 95 PRO A CA 1
ATOM 742 C C . PRO A 1 95 ? 13.938 -6.692 -7.627 1.00 95.44 95 PRO A C 1
ATOM 744 O O . PRO A 1 95 ? 14.527 -7.412 -8.429 1.00 95.44 95 PRO A O 1
ATOM 747 N N . TYR A 1 96 ? 13.832 -6.994 -6.326 1.00 94.94 96 TYR A N 1
ATOM 748 C CA . TYR A 1 96 ? 14.465 -8.165 -5.704 1.00 94.94 96 TYR A CA 1
ATOM 749 C C . TYR A 1 96 ? 13.470 -9.138 -5.065 1.00 94.94 96 TYR A C 1
ATOM 751 O O . TYR A 1 96 ? 13.717 -10.340 -5.057 1.00 94.94 96 TYR A O 1
ATOM 759 N N . ASP A 1 97 ? 12.347 -8.631 -4.549 1.00 95.94 97 ASP A N 1
ATOM 760 C CA . ASP A 1 97 ? 11.445 -9.400 -3.674 1.00 95.94 97 ASP A CA 1
ATOM 761 C C . ASP A 1 97 ? 10.039 -9.588 -4.255 1.00 95.94 97 ASP A C 1
ATOM 763 O O . ASP A 1 97 ? 9.165 -10.167 -3.608 1.00 95.94 97 ASP A O 1
ATOM 767 N N . GLY A 1 98 ? 9.809 -9.086 -5.469 1.00 96.50 98 GLY A N 1
ATOM 768 C CA . GLY A 1 98 ? 8.529 -9.183 -6.155 1.00 96.50 98 GLY A CA 1
ATOM 769 C C . GLY A 1 98 ? 7.461 -8.218 -5.617 1.00 96.50 98 GLY A C 1
ATOM 770 O O . GLY A 1 98 ? 7.778 -7.081 -5.240 1.00 96.50 98 GLY A O 1
ATOM 771 N N . PRO A 1 99 ? 6.172 -8.601 -5.648 1.00 98.25 99 PRO A N 1
ATOM 772 C CA . PRO A 1 99 ? 5.066 -7.724 -5.277 1.00 98.25 99 PRO A CA 1
ATOM 773 C C . PRO A 1 99 ? 5.103 -7.251 -3.819 1.00 98.25 99 PRO A C 1
ATOM 775 O O . PRO A 1 99 ? 5.295 -8.029 -2.887 1.00 98.25 99 PRO A O 1
ATOM 778 N N . VAL A 1 100 ? 4.824 -5.963 -3.629 1.00 98.56 100 VAL A N 1
ATOM 779 C CA . VAL A 1 100 ? 4.576 -5.336 -2.325 1.00 98.56 100 VAL A CA 1
ATOM 780 C C . VAL A 1 100 ? 3.266 -4.564 -2.424 1.00 98.56 100 VAL A C 1
ATOM 782 O O . VAL A 1 100 ? 3.016 -3.893 -3.424 1.00 98.56 100 VAL A O 1
ATOM 785 N N . ALA A 1 101 ? 2.417 -4.618 -1.405 1.00 98.62 101 ALA A N 1
ATOM 786 C CA . ALA A 1 101 ? 1.158 -3.885 -1.387 1.00 98.62 101 ALA A CA 1
ATOM 787 C C . ALA A 1 101 ? 1.003 -3.052 -0.117 1.00 98.62 101 ALA A C 1
ATOM 789 O O . ALA A 1 101 ? 1.193 -3.541 0.995 1.00 98.62 101 ALA A O 1
ATOM 790 N N . PHE A 1 102 ? 0.598 -1.796 -0.295 1.00 98.81 102 PHE A N 1
ATOM 791 C CA . PHE A 1 102 ? 0.106 -0.937 0.772 1.00 98.81 102 PHE A CA 1
ATOM 792 C C . PHE A 1 102 ? -1.422 -0.894 0.708 1.00 98.81 102 PHE A C 1
ATOM 794 O O . PHE A 1 102 ? -1.998 -0.396 -0.259 1.00 98.81 102 PHE A O 1
ATOM 801 N N . CYS A 1 103 ? -2.076 -1.458 1.718 1.00 98.44 103 CYS A N 1
ATOM 802 C CA . CYS A 1 103 ? -3.521 -1.596 1.798 1.00 98.44 103 CYS A CA 1
ATOM 803 C C . CYS A 1 103 ? -4.104 -0.722 2.909 1.00 98.44 103 CYS A C 1
ATOM 805 O O . CYS A 1 103 ? -3.507 -0.585 3.979 1.00 98.44 103 CYS A O 1
ATOM 807 N N . ILE A 1 104 ? -5.282 -0.153 2.647 1.00 98.19 104 ILE A N 1
ATOM 808 C CA . ILE A 1 104 ? -5.952 0.796 3.542 1.00 98.19 104 ILE A CA 1
ATOM 809 C C . ILE A 1 104 ? -7.452 0.506 3.561 1.00 98.19 104 ILE A C 1
ATOM 811 O O . ILE A 1 104 ? -8.072 0.402 2.500 1.00 98.19 104 ILE A O 1
ATOM 815 N N . ILE A 1 105 ? -8.041 0.424 4.752 1.00 95.50 105 ILE A N 1
ATOM 816 C CA . ILE A 1 105 ? -9.490 0.288 4.945 1.00 95.50 105 ILE A CA 1
ATOM 817 C C . ILE A 1 105 ? -10.012 1.393 5.872 1.00 95.50 105 ILE A C 1
ATOM 819 O O . ILE A 1 105 ? -9.414 1.684 6.911 1.00 95.50 105 ILE A O 1
ATOM 823 N N . ALA A 1 106 ? -11.135 2.010 5.494 1.00 87.69 106 ALA A N 1
ATOM 824 C CA . ALA A 1 106 ? -11.834 3.039 6.276 1.00 87.69 106 ALA A CA 1
ATOM 825 C C . ALA A 1 106 ? -12.725 2.407 7.366 1.00 87.69 106 ALA A C 1
ATOM 827 O O . ALA A 1 106 ? -13.944 2.563 7.373 1.00 87.69 106 ALA A O 1
ATOM 828 N N . ASP A 1 107 ? -12.101 1.603 8.225 1.00 81.06 107 ASP A N 1
ATOM 829 C CA . ASP A 1 107 ? -12.698 0.959 9.404 1.00 81.06 107 ASP A CA 1
ATOM 830 C C . ASP A 1 107 ? -11.596 0.663 10.434 1.00 81.06 107 ASP A C 1
ATOM 832 O O . ASP A 1 107 ? -11.429 -0.448 10.944 1.00 81.06 107 ASP A O 1
ATOM 836 N N . GLY A 1 108 ? -10.746 1.664 10.659 1.00 69.94 108 GLY A N 1
ATOM 837 C CA . GLY A 1 108 ? -9.742 1.622 11.705 1.00 69.94 108 GLY A CA 1
ATOM 838 C C . GLY A 1 108 ? -10.422 1.649 13.064 1.00 69.94 108 GLY A C 1
ATOM 839 O O . GLY A 1 108 ? -11.196 2.557 13.356 1.00 69.94 108 GLY A O 1
ATOM 840 N N . GLY A 1 109 ? -10.127 0.649 13.896 1.00 81.38 109 GLY A N 1
ATOM 841 C CA . GLY A 1 109 ? -10.467 0.685 15.315 1.00 81.38 109 GLY A CA 1
ATOM 842 C C . GLY A 1 109 ? -9.651 1.748 16.060 1.00 81.38 109 GLY A C 1
ATOM 843 O O . GLY A 1 109 ? -9.223 2.748 15.490 1.00 81.38 109 GLY A O 1
ATOM 844 N N . ALA A 1 110 ? -9.396 1.515 17.347 1.00 88.94 110 ALA A N 1
ATOM 845 C CA . ALA A 1 110 ? -8.552 2.409 18.137 1.00 88.94 110 ALA A CA 1
ATOM 846 C C . ALA A 1 110 ? -7.164 2.609 17.504 1.00 88.94 110 ALA A C 1
ATOM 848 O O . ALA A 1 110 ? -6.622 1.693 16.875 1.00 88.94 110 ALA A O 1
ATOM 849 N N . ASP A 1 111 ? -6.587 3.790 17.717 1.00 94.56 111 ASP A N 1
ATOM 850 C CA . ASP A 1 111 ? -5.232 4.102 17.275 1.00 94.56 111 ASP A CA 1
ATOM 851 C C . ASP A 1 111 ? -4.238 3.063 17.805 1.00 94.56 111 ASP A C 1
ATOM 853 O O . ASP A 1 111 ? -4.283 2.627 18.961 1.00 94.56 111 ASP A O 1
ATOM 857 N N . GLN A 1 112 ? -3.323 2.653 16.937 1.00 94.75 112 GLN A N 1
ATOM 858 C CA . GLN A 1 112 ? -2.342 1.627 17.225 1.00 94.75 112 GLN A CA 1
ATOM 859 C C . GLN A 1 112 ? -1.034 1.958 16.518 1.00 94.75 112 GLN A C 1
ATOM 861 O O . GLN A 1 112 ? -0.998 2.140 15.303 1.00 94.75 112 GLN A O 1
ATOM 866 N N . ALA A 1 113 ? 0.057 1.983 17.286 1.00 96.75 113 ALA A N 1
ATOM 867 C CA . ALA A 1 113 ? 1.404 2.084 16.738 1.00 96.75 113 ALA A CA 1
ATOM 868 C C . ALA A 1 113 ? 1.729 0.883 15.836 1.00 96.75 113 ALA A C 1
ATOM 870 O O . ALA A 1 113 ? 1.163 -0.195 16.012 1.00 96.75 113 ALA A O 1
ATOM 871 N N . ILE A 1 114 ? 2.682 1.056 14.916 1.00 98.06 114 ILE A N 1
ATOM 872 C CA . ILE A 1 114 ? 3.088 0.002 13.980 1.00 98.06 114 ILE A CA 1
ATOM 873 C C . ILE A 1 114 ? 3.436 -1.288 14.728 1.00 98.06 114 ILE A C 1
ATOM 875 O O . ILE A 1 114 ? 4.253 -1.303 15.652 1.00 98.06 114 ILE A O 1
ATOM 879 N N . ARG A 1 115 ? 2.812 -2.376 14.289 1.00 97.44 115 ARG A N 1
ATOM 880 C CA . ARG A 1 115 ? 3.080 -3.746 14.712 1.00 97.44 115 ARG A CA 1
ATOM 881 C C . ARG A 1 115 ? 3.455 -4.594 13.513 1.00 97.44 115 ARG A C 1
ATOM 883 O O . ARG A 1 115 ? 3.203 -4.227 12.367 1.00 97.44 115 ARG A O 1
ATOM 890 N N . PHE A 1 116 ? 4.055 -5.738 13.811 1.00 97.50 116 PHE A N 1
ATOM 891 C CA . PHE A 1 116 ? 4.576 -6.651 12.809 1.00 97.50 116 PHE A CA 1
ATOM 892 C C . PHE A 1 116 ? 4.048 -8.054 13.028 1.00 97.50 116 PHE A C 1
ATOM 894 O O . PHE A 1 116 ? 3.904 -8.508 14.164 1.00 97.50 116 PHE A O 1
ATOM 901 N N . GLU A 1 117 ? 3.809 -8.742 11.925 1.00 96.25 117 GLU A N 1
ATOM 902 C CA . GLU A 1 117 ? 3.481 -10.158 11.895 1.00 96.25 117 GLU A CA 1
ATOM 903 C C . GLU A 1 117 ? 3.968 -10.776 10.580 1.00 96.25 117 GLU A C 1
ATOM 905 O O . GLU A 1 117 ? 4.452 -10.079 9.685 1.00 96.25 117 GLU A O 1
ATOM 910 N N . GLN A 1 118 ? 3.849 -12.095 10.475 1.00 95.38 118 GLN A N 1
ATOM 911 C CA . GLN A 1 118 ? 4.140 -12.835 9.257 1.00 95.38 118 GLN A CA 1
ATOM 912 C C . GLN A 1 118 ? 2.974 -13.778 8.970 1.00 95.38 118 GLN A C 1
ATOM 914 O O . GLN A 1 118 ? 2.482 -14.449 9.880 1.00 95.38 118 GLN A O 1
ATOM 919 N N . ARG A 1 119 ? 2.529 -13.838 7.713 1.00 92.81 119 ARG A N 1
ATOM 920 C CA . ARG A 1 119 ? 1.469 -14.750 7.255 1.00 92.81 119 ARG A CA 1
ATOM 921 C C . ARG A 1 119 ? 1.829 -15.284 5.882 1.00 92.81 119 ARG A C 1
ATOM 923 O O . ARG A 1 119 ? 2.251 -14.516 5.032 1.00 92.81 119 ARG A O 1
ATOM 930 N N . SER A 1 120 ? 1.666 -16.587 5.658 1.00 87.06 120 SER A N 1
ATOM 931 C CA . SER A 1 120 ? 1.856 -17.205 4.332 1.00 87.06 120 SER A CA 1
ATOM 932 C C . SER A 1 120 ? 3.204 -16.890 3.651 1.00 87.06 120 SER A C 1
ATOM 934 O O . SER A 1 120 ? 3.286 -16.854 2.430 1.00 87.06 120 SER A O 1
ATOM 936 N N . GLY A 1 121 ? 4.267 -16.665 4.435 1.00 89.38 121 GLY A N 1
ATOM 937 C CA . GLY A 1 121 ? 5.594 -16.283 3.930 1.00 89.38 121 GLY A CA 1
ATOM 938 C C . GLY A 1 121 ? 5.776 -14.789 3.627 1.00 89.38 121 GLY A C 1
ATOM 939 O O . GLY A 1 121 ? 6.878 -14.383 3.274 1.00 89.38 121 GLY A O 1
ATOM 940 N N . GLU A 1 122 ? 4.742 -13.973 3.820 1.00 95.56 122 GLU A N 1
ATOM 941 C CA . GLU A 1 122 ? 4.756 -12.520 3.650 1.00 95.56 122 GLU A CA 1
ATOM 942 C C . GLU A 1 122 ? 5.031 -11.821 4.987 1.00 95.56 122 GLU A C 1
ATOM 944 O O . GLU A 1 122 ? 4.449 -12.177 6.019 1.00 95.56 122 GLU A O 1
ATOM 949 N N . ASN A 1 123 ? 5.884 -10.797 4.973 1.00 97.94 123 ASN A N 1
ATOM 950 C CA . ASN A 1 123 ? 6.074 -9.907 6.113 1.00 97.94 123 ASN A CA 1
ATOM 951 C C . ASN A 1 123 ? 5.008 -8.814 6.087 1.00 97.94 123 ASN A C 1
ATOM 953 O O . ASN A 1 123 ? 4.705 -8.259 5.032 1.00 97.94 123 ASN A O 1
ATOM 957 N N . ILE A 1 124 ? 4.453 -8.492 7.254 1.00 98.25 124 ILE A N 1
ATOM 958 C CA . ILE A 1 124 ? 3.362 -7.531 7.389 1.00 98.25 124 ILE A CA 1
ATOM 959 C C . ILE A 1 124 ? 3.720 -6.499 8.453 1.00 98.25 124 ILE A C 1
ATOM 961 O O . ILE A 1 124 ? 4.040 -6.850 9.589 1.00 98.25 124 ILE A O 1
ATOM 965 N N . ALA A 1 125 ? 3.596 -5.225 8.096 1.00 98.44 125 ALA A N 1
ATOM 966 C CA . ALA A 1 125 ? 3.591 -4.097 9.015 1.00 98.44 125 ALA A CA 1
ATOM 967 C C . ALA A 1 125 ? 2.199 -3.462 8.999 1.00 98.44 125 ALA A C 1
ATOM 969 O O . ALA A 1 125 ? 1.696 -3.121 7.930 1.00 98.44 125 ALA A O 1
ATOM 970 N N . TYR A 1 126 ? 1.564 -3.296 10.155 1.00 97.75 126 TYR A N 1
ATOM 971 C CA . TYR A 1 126 ? 0.200 -2.773 10.241 1.00 97.75 126 TYR A CA 1
ATOM 972 C C . TYR A 1 126 ? 0.039 -1.769 11.379 1.00 97.75 126 TYR A C 1
ATOM 974 O O . TYR A 1 126 ? 0.725 -1.849 12.396 1.00 97.75 126 TYR A O 1
ATOM 982 N N . TRP A 1 127 ? -0.857 -0.805 11.186 1.00 97.50 127 TRP A N 1
ATOM 983 C CA . TRP A 1 127 ? -1.182 0.234 12.163 1.00 97.50 127 TRP A CA 1
ATOM 984 C C . TRP A 1 1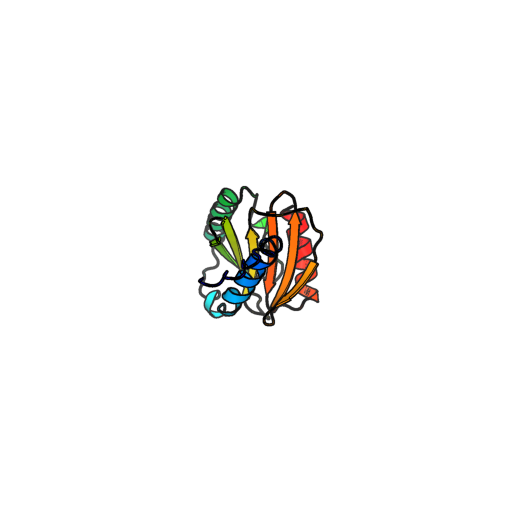27 ? -2.601 0.757 11.936 1.00 97.50 127 TRP A C 1
ATOM 986 O O . TRP A 1 127 ? -3.223 0.479 10.908 1.00 97.50 127 TRP A O 1
ATOM 996 N N . SER A 1 128 ? -3.118 1.520 12.892 1.00 96.75 128 SER A N 1
ATOM 997 C CA . SER A 1 1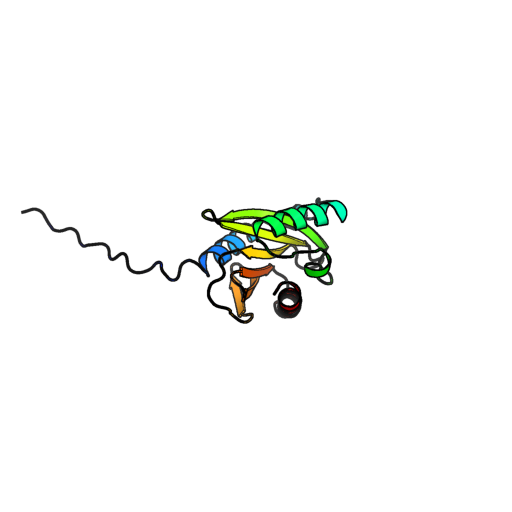28 ? -4.386 2.238 12.750 1.00 96.75 128 SER A CA 1
ATOM 998 C C . SER A 1 128 ? -4.274 3.620 13.360 1.00 96.75 128 SER A C 1
ATOM 1000 O O . SER A 1 128 ? -3.578 3.814 14.355 1.00 96.75 128 SER A O 1
ATOM 1002 N N . THR A 1 129 ? -4.928 4.588 12.736 1.00 95.50 129 THR A N 1
ATOM 1003 C CA . THR A 1 129 ? -4.999 5.964 13.227 1.00 95.50 129 THR A CA 1
ATOM 1004 C C . THR A 1 129 ? -6.096 6.713 12.492 1.0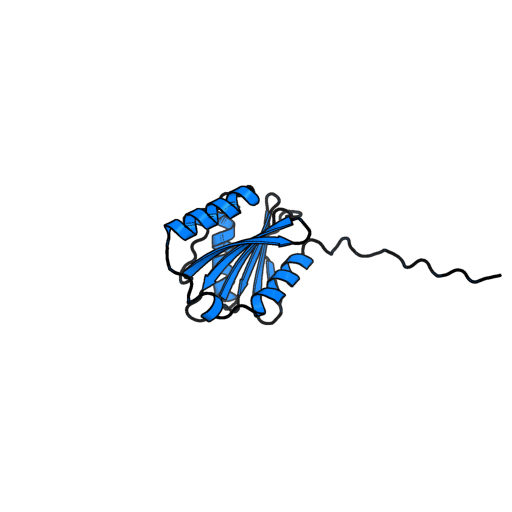0 95.50 129 THR A C 1
ATOM 1006 O O . THR A 1 129 ? -6.365 6.420 11.325 1.00 95.50 129 THR A O 1
ATOM 1009 N N . ALA A 1 130 ? -6.749 7.645 13.185 1.00 92.19 130 ALA A N 1
ATOM 1010 C CA . ALA A 1 130 ? -7.763 8.537 12.619 1.00 92.19 130 ALA A CA 1
ATOM 1011 C C . ALA A 1 130 ? -8.924 7.813 11.898 1.00 92.19 130 ALA A C 1
ATOM 1013 O O . ALA A 1 130 ? -9.522 8.349 10.968 1.00 92.19 130 ALA A O 1
ATOM 1014 N N . GLY A 1 131 ? -9.269 6.598 12.340 1.00 92.06 131 GLY A N 1
ATOM 1015 C CA . GLY A 1 131 ? -10.357 5.807 11.752 1.00 92.06 131 GLY A CA 1
ATOM 1016 C C . GLY A 1 131 ? -9.978 5.017 10.494 1.00 92.06 131 GLY A C 1
ATOM 1017 O O . GLY A 1 131 ? -10.847 4.386 9.890 1.00 92.06 131 GLY A O 1
ATOM 1018 N N . HIS A 1 132 ? -8.697 4.971 10.121 1.00 96.06 132 HIS A N 1
ATOM 1019 C CA . HIS A 1 132 ? -8.180 4.107 9.056 1.00 96.06 132 HIS A CA 1
ATOM 1020 C C . HIS A 1 132 ? -7.278 3.014 9.628 1.00 96.06 132 HIS A C 1
ATOM 1022 O O . HIS A 1 132 ? -6.534 3.232 10.587 1.00 96.06 132 HIS A O 1
ATOM 1028 N N . ALA A 1 133 ? -7.333 1.826 9.029 1.00 96.75 133 ALA A N 1
ATOM 1029 C CA . ALA A 1 133 ? -6.364 0.762 9.267 1.00 96.75 133 ALA A CA 1
ATOM 1030 C C . ALA A 1 133 ? -5.506 0.553 8.022 1.00 96.75 133 ALA A C 1
ATOM 1032 O O . ALA A 1 133 ? -5.993 0.584 6.891 1.00 96.75 133 ALA A O 1
ATOM 1033 N N . PHE A 1 134 ? -4.225 0.321 8.263 1.00 98.12 134 PHE A N 1
ATOM 1034 C CA . PHE A 1 134 ? -3.169 0.315 7.270 1.00 98.12 134 PHE A CA 1
ATOM 1035 C C . PHE A 1 134 ? -2.370 -0.980 7.358 1.00 98.12 134 PHE A C 1
ATOM 1037 O O . PHE A 1 134 ? -2.171 -1.531 8.443 1.00 98.12 134 PHE A O 1
ATOM 1044 N N . MET A 1 135 ? -1.889 -1.452 6.213 1.00 97.88 135 MET A N 1
ATOM 1045 C CA . MET A 1 135 ? -1.076 -2.657 6.108 1.00 97.88 135 MET A CA 1
ATOM 1046 C C . MET A 1 135 ? -0.095 -2.523 4.948 1.00 97.88 135 MET A C 1
ATOM 1048 O O . MET A 1 135 ? -0.515 -2.340 3.811 1.00 97.88 135 MET A O 1
ATOM 1052 N N . LEU A 1 136 ? 1.201 -2.649 5.214 1.00 98.75 136 LEU A N 1
ATOM 1053 C CA . LEU A 1 136 ? 2.221 -2.881 4.197 1.00 98.75 136 LEU A CA 1
ATOM 1054 C C . LEU A 1 136 ? 2.610 -4.359 4.246 1.00 98.75 136 LEU A C 1
ATOM 1056 O O . LEU A 1 136 ? 2.943 -4.867 5.316 1.00 98.75 136 LEU A O 1
ATOM 1060 N N . ILE A 1 137 ? 2.545 -5.040 3.107 1.00 98.62 137 ILE A N 1
ATOM 1061 C CA . ILE A 1 137 ? 2.774 -6.482 2.994 1.00 98.62 137 ILE A CA 1
ATOM 1062 C C . ILE A 1 137 ? 3.631 -6.809 1.769 1.00 98.62 137 ILE A C 1
ATOM 1064 O O . ILE A 1 137 ? 3.446 -6.215 0.708 1.00 98.62 137 ILE A O 1
ATOM 1068 N N . GLY A 1 138 ? 4.550 -7.759 1.919 1.00 98.00 138 GLY A N 1
ATOM 1069 C CA . GLY A 1 138 ? 5.335 -8.332 0.828 1.00 98.00 138 GLY A CA 1
ATOM 1070 C C . GLY A 1 138 ? 6.382 -9.327 1.336 1.00 98.00 138 GLY A C 1
ATOM 1071 O O . GLY A 1 138 ? 6.643 -9.415 2.541 1.00 98.00 138 GLY A O 1
ATOM 1072 N N . LYS A 1 139 ? 7.043 -10.031 0.412 1.00 97.25 139 LYS A N 1
ATOM 1073 C CA . LYS A 1 139 ? 8.159 -10.945 0.725 1.00 97.25 139 LYS A CA 1
ATOM 1074 C C . LYS A 1 139 ? 9.449 -10.216 1.079 1.00 97.25 139 LYS A C 1
ATOM 1076 O O . LYS A 1 139 ? 10.379 -10.845 1.582 1.00 97.25 139 LYS A O 1
ATOM 1081 N N . ILE A 1 140 ? 9.482 -8.902 0.850 1.00 96.50 140 ILE A N 1
ATOM 1082 C CA . ILE A 1 140 ? 10.591 -8.030 1.228 1.00 96.50 140 ILE A CA 1
ATOM 1083 C C . ILE A 1 140 ? 10.990 -8.282 2.694 1.00 96.50 140 ILE A C 1
ATOM 1085 O O . ILE A 1 140 ? 10.104 -8.418 3.554 1.00 96.50 140 ILE A O 1
ATOM 1089 N N . PRO A 1 141 ? 12.297 -8.383 3.010 1.00 97.12 141 PRO A N 1
ATOM 1090 C CA . PRO A 1 141 ? 12.756 -8.651 4.362 1.00 97.12 141 PRO A CA 1
ATOM 1091 C C . PRO A 1 141 ? 12.178 -7.661 5.365 1.00 97.12 141 PRO A C 1
ATOM 1093 O O . PRO A 1 141 ? 12.045 -6.468 5.093 1.00 97.12 141 PRO A O 1
ATOM 1096 N N . ARG A 1 142 ? 11.879 -8.146 6.574 1.00 97.00 142 ARG A N 1
ATOM 1097 C CA . ARG A 1 142 ? 11.330 -7.301 7.637 1.00 97.00 142 ARG A CA 1
ATOM 1098 C C . ARG A 1 142 ? 12.183 -6.052 7.870 1.00 97.00 142 ARG A C 1
ATOM 1100 O O . ARG A 1 142 ? 11.609 -4.977 7.964 1.00 97.00 142 ARG A O 1
ATOM 1107 N N . SER A 1 143 ? 13.512 -6.183 7.899 1.00 96.81 143 SER A N 1
ATOM 1108 C CA . SER A 1 143 ? 14.460 -5.069 8.080 1.00 96.81 143 SER A CA 1
ATOM 1109 C C . SER A 1 143 ? 14.277 -3.925 7.081 1.00 96.81 143 SER A C 1
ATOM 1111 O O . SER A 1 143 ? 14.556 -2.780 7.426 1.00 96.81 143 SER A O 1
ATOM 1113 N N . ASP A 1 144 ? 13.778 -4.226 5.883 1.00 97.12 144 ASP A N 1
ATOM 1114 C CA . ASP A 1 144 ? 13.509 -3.246 4.834 1.00 97.12 144 ASP A CA 1
ATOM 1115 C C . ASP A 1 144 ? 12.035 -2.812 4.844 1.00 97.12 144 ASP A C 1
ATOM 1117 O O . ASP A 1 144 ? 11.730 -1.649 4.590 1.00 97.12 144 ASP A O 1
ATOM 1121 N N . LEU A 1 145 ? 11.105 -3.696 5.227 1.00 98.19 145 LEU A N 1
ATOM 1122 C CA . LEU A 1 145 ? 9.681 -3.377 5.379 1.00 98.19 145 LEU A CA 1
ATOM 1123 C C . LEU A 1 145 ? 9.420 -2.344 6.491 1.00 98.19 145 LEU A C 1
ATOM 1125 O O . LEU A 1 145 ? 8.613 -1.431 6.302 1.00 98.19 145 LEU A O 1
ATOM 1129 N N . GLU A 1 146 ? 10.078 -2.470 7.654 1.00 97.38 146 GLU A N 1
ATOM 1130 C CA . GLU A 1 146 ? 9.846 -1.575 8.803 1.00 97.38 146 GLU A CA 1
ATOM 1131 C C . GLU A 1 146 ? 10.077 -0.090 8.473 1.00 97.38 146 GLU A C 1
ATOM 1133 O O . GLU A 1 146 ? 9.175 0.719 8.732 1.00 97.38 146 GLU A O 1
ATOM 1138 N N . PRO A 1 147 ? 11.224 0.319 7.889 1.00 98.19 147 PRO A N 1
ATOM 1139 C CA . PRO A 1 147 ? 11.444 1.721 7.556 1.00 98.19 147 PRO A CA 1
ATOM 1140 C C . PRO A 1 147 ? 10.467 2.228 6.492 1.00 98.19 147 PRO A C 1
ATOM 1142 O O . PRO A 1 147 ? 10.060 3.387 6.574 1.00 98.19 147 PRO A O 1
ATOM 1145 N N . LEU A 1 148 ? 10.035 1.393 5.537 1.00 98.44 148 LEU A N 1
ATOM 1146 C CA . LEU A 1 148 ? 9.025 1.771 4.539 1.00 98.44 148 LEU A CA 1
ATOM 1147 C C . LEU A 1 148 ? 7.664 2.045 5.192 1.00 98.44 148 LEU A C 1
ATOM 1149 O O . LEU A 1 148 ? 7.058 3.086 4.928 1.00 98.44 148 LEU A O 1
ATOM 1153 N N . ALA A 1 149 ? 7.217 1.165 6.092 1.00 98.56 149 ALA A N 1
ATOM 1154 C CA . ALA A 1 149 ? 5.972 1.338 6.839 1.00 98.56 149 ALA A CA 1
ATOM 1155 C C . ALA A 1 149 ? 6.010 2.587 7.734 1.00 98.56 149 ALA A C 1
ATOM 1157 O O . ALA A 1 149 ? 5.074 3.384 7.725 1.00 98.56 149 ALA A O 1
ATOM 1158 N N . ALA A 1 150 ? 7.120 2.818 8.442 1.00 98.31 150 ALA A N 1
ATOM 1159 C CA . ALA A 1 150 ? 7.310 4.026 9.246 1.00 98.31 150 ALA A CA 1
ATOM 1160 C C . ALA A 1 150 ? 7.300 5.307 8.392 1.00 98.31 150 ALA A C 1
ATOM 1162 O O . ALA A 1 150 ? 6.800 6.346 8.826 1.00 98.31 150 ALA A O 1
ATOM 1163 N N . SER A 1 151 ? 7.848 5.235 7.177 1.00 98.25 151 SER A N 1
ATOM 1164 C CA . SER A 1 151 ? 7.838 6.323 6.197 1.00 98.25 151 SER A CA 1
ATOM 1165 C C . SER A 1 151 ? 6.419 6.639 5.717 1.00 98.25 151 SER A C 1
ATOM 1167 O O . SER A 1 151 ? 6.041 7.807 5.676 1.00 98.25 151 SER A O 1
ATOM 1169 N N . LEU A 1 152 ? 5.625 5.606 5.401 1.00 98.44 152 LEU A N 1
ATOM 1170 C CA . LEU A 1 152 ? 4.221 5.756 5.013 1.00 98.44 152 LEU A CA 1
ATOM 1171 C C . LEU A 1 152 ? 3.395 6.349 6.140 1.00 98.44 152 LEU A C 1
ATOM 1173 O O . LEU A 1 152 ? 2.734 7.353 5.905 1.00 98.44 152 LEU A O 1
ATOM 1177 N N . ALA A 1 153 ? 3.476 5.776 7.346 1.00 97.56 153 ALA A N 1
ATOM 1178 C CA . ALA A 1 153 ? 2.727 6.253 8.502 1.00 97.56 153 ALA A CA 1
ATOM 1179 C C . ALA A 1 153 ? 2.913 7.768 8.670 1.00 97.56 153 ALA A C 1
ATOM 1181 O O . ALA A 1 153 ? 1.952 8.510 8.575 1.00 97.56 153 ALA A O 1
ATOM 1182 N N . LYS A 1 154 ? 4.154 8.266 8.709 1.00 97.31 154 LYS A N 1
ATOM 1183 C CA . LYS A 1 154 ? 4.433 9.712 8.829 1.00 97.31 154 LYS A CA 1
ATOM 1184 C C . LYS A 1 154 ? 3.814 10.606 7.742 1.00 97.31 154 LYS A C 1
ATOM 1186 O O . LYS A 1 154 ? 3.720 11.808 7.959 1.00 97.31 154 LYS A O 1
ATOM 1191 N N . ARG A 1 155 ? 3.492 10.072 6.559 1.00 97.06 155 ARG A N 1
ATOM 1192 C CA . ARG A 1 155 ? 2.990 10.846 5.407 1.00 97.06 155 ARG A CA 1
ATOM 1193 C C . ARG A 1 155 ? 1.479 10.759 5.217 1.00 97.06 155 ARG A C 1
ATOM 1195 O O . ARG A 1 155 ? 0.907 11.650 4.589 1.00 97.06 155 ARG A O 1
ATOM 1202 N N . VAL A 1 156 ? 0.858 9.683 5.694 1.00 93.25 156 VAL A N 1
ATOM 1203 C CA . VAL A 1 156 ? -0.569 9.387 5.472 1.00 93.25 156 VAL A CA 1
ATOM 1204 C C . VAL A 1 156 ? -1.412 9.496 6.741 1.00 93.25 156 VAL A C 1
ATOM 1206 O O . VAL A 1 156 ? -2.618 9.290 6.663 1.00 93.25 156 VAL A O 1
ATOM 1209 N N . THR A 1 157 ? -0.794 9.794 7.886 1.00 82.56 157 THR A N 1
ATOM 1210 C CA . THR A 1 157 ? -1.448 9.892 9.199 1.00 82.56 157 THR A CA 1
ATOM 1211 C C . THR A 1 157 ? -1.283 11.265 9.811 1.00 82.56 157 THR A C 1
ATOM 1213 O O . THR A 1 157 ? -0.166 11.811 9.663 1.00 82.56 157 THR A O 1
#

Sequence (157 aa):
MPRFLPEMQIQANTEKTSDGWRAVVAEYLTLYTDDTLANIPDDAAMRARELEAVSVKLALDLSLEKVLLPQLSLKRSQLFNLDGKPLAQIAYLSPYDGPVAFCIIADGGADQAIRFEQRSGENIAYWSTAGHAFMLIGKIPRSDLEPLAASLAKRVT

Secondary structure (DSSP, 8-state):
---PPP-------TTTTTTHHHHHHHHHHTT--HHHHHTS---HHHHHHHHHHHHHHHT----HHHH--TT-EEEEEEEEEETTEEEEEEEEEETTTEEEEEEEES---S-EEEEEEEETTEEEEEEEETTEEEEEEESS-HHHHHHHHHHHHHHH-

Foldseek 3Di:
DDDDDDDPPPPDDPVCDQVVVVQVVVVVCVVAFLVNQVPQDDDQVQQQVLQVVLCVLLVFDDGCVLQDDPQWAFRGWDWDQDPNWTKIWTWTQHPPFGIKIKIKTQAFDDWFDWDWDDDPQKTWIWTGDPRMIIIIITNPDPVRSVVRVVSNVVRGD

pLDDT: mean 89.64, std 16.79, range [35.78, 98.81]

Radius of gyration: 17.72 Å; chains: 1; bounding box: 56×48×43 Å